Protein AF-A0A5B8VM71-F1 (afdb_monomer_lite)

InterPro domains:
  IPR025992 Haem-binding domain [PF14376] (15-145)
  IPR025992 Haem-binding domain [SM01235] (13-148)

Foldseek 3Di:
DVVVVVVVVVVVVVVQVVVLVDADDALPPPDQACQFPVNVDPDDPLLVLLCVQAPCLQQESHHPDDPCLSGPPNVVVSVVRSVVNNVQHHRRNLNVDDLVSNLVSLVVVLVCLVVVPGPPPVVCVVSVSNDDDPVSNVSSNVVSVVVSVVSVD

Structure (mmCIF, N/CA/C/O backbone):
data_AF-A0A5B8VM71-F1
#
_entry.id   AF-A0A5B8VM71-F1
#
loop_
_atom_site.group_PDB
_atom_site.id
_atom_site.type_symbol
_atom_site.label_atom_id
_atom_site.label_alt_id
_atom_site.label_comp_id
_atom_site.label_asym_id
_atom_site.label_entity_id
_atom_site.label_seq_id
_atom_site.pdbx_PDB_ins_code
_atom_site.Cartn_x
_atom_site.Cartn_y
_atom_site.Cartn_z
_atom_site.occupancy
_atom_site.B_iso_or_equiv
_atom_site.auth_seq_id
_atom_site.auth_comp_id
_atom_site.auth_asym_id
_atom_site.auth_atom_id
_atom_site.pdbx_PDB_model_num
ATOM 1 N N . MET A 1 1 ? 22.710 16.498 -41.007 1.00 63.53 1 MET A N 1
ATOM 2 C CA . MET A 1 1 ? 21.849 16.472 -39.795 1.00 63.53 1 MET A CA 1
ATOM 3 C C . MET A 1 1 ? 20.941 15.243 -39.694 1.00 63.53 1 MET A C 1
ATOM 5 O O . MET A 1 1 ? 20.822 14.710 -38.601 1.00 63.53 1 MET A O 1
ATOM 9 N N . THR A 1 2 ? 20.313 14.764 -40.773 1.00 78.38 2 THR A N 1
ATOM 10 C CA . THR A 1 2 ? 19.400 13.598 -40.755 1.00 78.38 2 THR A CA 1
ATOM 11 C C . THR A 1 2 ? 20.076 12.283 -40.354 1.00 78.38 2 THR A C 1
ATOM 13 O O . THR A 1 2 ? 19.578 11.613 -39.460 1.00 78.38 2 THR A O 1
ATOM 16 N N . ARG A 1 3 ? 21.254 11.958 -40.907 1.00 86.00 3 ARG A N 1
ATOM 17 C CA . ARG A 1 3 ? 21.987 10.716 -40.568 1.00 86.00 3 ARG A CA 1
ATOM 18 C C . ARG A 1 3 ? 22.379 10.611 -39.087 1.00 86.00 3 ARG A C 1
ATOM 20 O O . ARG A 1 3 ? 22.184 9.567 -38.479 1.00 86.00 3 ARG A O 1
ATOM 27 N N . LEU A 1 4 ? 22.860 11.707 -38.493 1.00 88.56 4 LEU A N 1
ATOM 28 C CA . LEU A 1 4 ? 23.213 11.755 -37.069 1.00 88.56 4 LEU A CA 1
ATOM 29 C C . LEU A 1 4 ? 21.981 11.549 -36.173 1.00 88.56 4 LEU A C 1
ATOM 31 O O . LEU A 1 4 ? 22.039 10.778 -35.221 1.00 88.56 4 LEU A O 1
ATOM 35 N N . LYS A 1 5 ? 20.846 12.180 -36.510 1.00 90.06 5 LYS A N 1
ATOM 36 C CA . LYS A 1 5 ? 19.576 11.977 -35.792 1.00 90.06 5 LYS A CA 1
ATOM 37 C C . LYS A 1 5 ? 19.112 10.5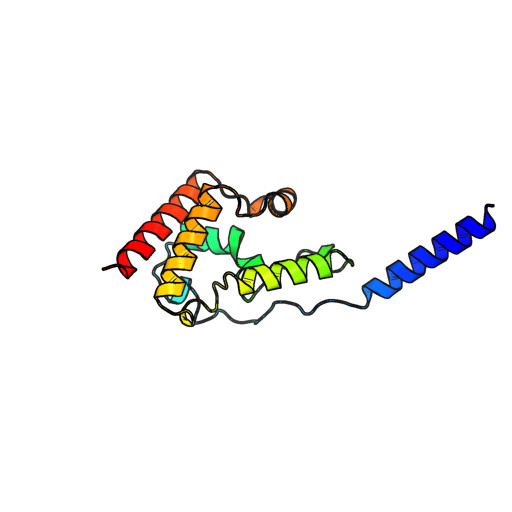18 -35.864 1.00 90.06 5 LYS A C 1
ATOM 39 O O . LYS A 1 5 ? 18.693 9.976 -34.848 1.00 90.06 5 LYS A O 1
ATOM 44 N N . THR A 1 6 ? 19.235 9.871 -37.025 1.00 91.56 6 THR A N 1
ATOM 45 C CA . THR A 1 6 ? 18.903 8.447 -37.195 1.00 91.56 6 THR A CA 1
ATOM 46 C C . THR A 1 6 ? 19.800 7.541 -36.350 1.00 91.56 6 THR A C 1
ATOM 48 O O . THR A 1 6 ? 19.292 6.623 -35.716 1.00 91.56 6 THR A O 1
ATOM 51 N N . MET A 1 7 ? 21.108 7.813 -36.282 1.00 91.88 7 MET A N 1
ATOM 52 C CA . MET A 1 7 ? 22.036 7.042 -35.442 1.00 91.88 7 MET A CA 1
ATOM 53 C C . MET A 1 7 ? 21.731 7.197 -33.948 1.00 91.88 7 MET A C 1
ATOM 55 O O . MET A 1 7 ? 21.714 6.204 -33.228 1.00 91.88 7 MET A O 1
ATOM 59 N N . ILE A 1 8 ? 21.438 8.419 -33.488 1.00 94.88 8 ILE A N 1
ATOM 60 C CA . ILE A 1 8 ? 21.061 8.678 -32.089 1.00 94.88 8 ILE A CA 1
ATOM 61 C C . ILE A 1 8 ? 19.752 7.964 -31.745 1.00 94.88 8 ILE A C 1
ATOM 63 O O . ILE A 1 8 ? 19.675 7.281 -30.727 1.00 94.88 8 ILE A O 1
ATOM 67 N N . LEU A 1 9 ? 18.735 8.078 -32.603 1.00 94.81 9 LEU A N 1
ATOM 68 C CA . LEU A 1 9 ? 17.456 7.402 -32.398 1.00 94.81 9 LEU A CA 1
ATOM 69 C C . LEU A 1 9 ? 17.627 5.878 -32.371 1.00 94.81 9 LEU A C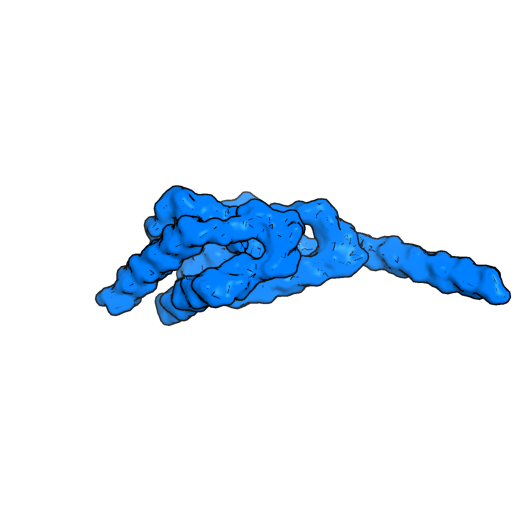 1
ATOM 71 O O . LEU A 1 9 ? 17.099 5.224 -31.478 1.00 94.81 9 LEU A O 1
ATOM 75 N N . GLY A 1 10 ? 18.408 5.321 -33.301 1.00 96.00 10 GLY A N 1
ATOM 76 C CA . GLY A 1 10 ? 18.729 3.894 -33.326 1.00 96.00 10 GLY A CA 1
ATOM 77 C C . GLY A 1 10 ? 19.448 3.434 -32.057 1.00 96.00 10 GLY A C 1
ATOM 78 O O . GLY A 1 10 ? 19.084 2.409 -31.489 1.00 96.00 10 GLY A O 1
ATOM 79 N N . GLY A 1 11 ? 20.405 4.225 -31.562 1.00 96.38 11 GLY A N 1
ATOM 80 C CA . GLY A 1 11 ? 21.091 3.962 -30.296 1.00 96.38 11 GLY A CA 1
ATOM 81 C C . GLY A 1 11 ? 20.145 3.974 -29.092 1.00 96.38 11 GLY A C 1
ATOM 82 O O . GLY A 1 11 ? 20.196 3.060 -28.274 1.00 96.38 11 GLY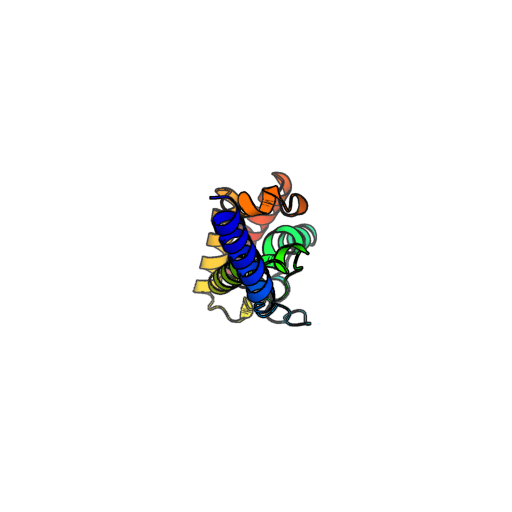 A O 1
ATOM 83 N N . LEU A 1 12 ? 19.241 4.956 -29.005 1.00 95.94 12 LEU A N 1
ATOM 84 C CA . LEU A 1 12 ? 18.244 5.037 -27.930 1.00 95.94 12 LEU A CA 1
ATOM 85 C C . LEU A 1 12 ? 17.263 3.863 -27.962 1.00 95.94 12 LEU A C 1
ATOM 87 O O . LEU A 1 12 ? 16.965 3.294 -26.916 1.00 95.94 12 LEU A O 1
ATOM 91 N N . VAL A 1 13 ? 16.790 3.474 -29.147 1.00 96.44 13 VAL A N 1
ATOM 92 C CA . VAL A 1 13 ? 15.906 2.312 -29.311 1.00 96.44 13 VAL A CA 1
ATOM 93 C C . VAL A 1 13 ? 16.638 1.024 -28.941 1.00 96.44 13 VAL A C 1
ATOM 95 O O . VAL A 1 13 ? 16.104 0.223 -28.179 1.00 96.44 13 VAL A O 1
ATOM 98 N N . GLY A 1 14 ? 17.877 0.842 -29.407 1.00 97.12 14 GLY A N 1
ATOM 99 C CA . GLY A 1 14 ? 18.701 -0.311 -29.048 1.00 97.12 14 GLY A CA 1
ATOM 100 C C . GLY A 1 14 ? 18.928 -0.403 -27.539 1.00 97.12 14 GLY A C 1
ATOM 101 O O . GLY A 1 14 ? 18.693 -1.450 -26.941 1.00 97.12 14 GLY A O 1
ATOM 102 N N . ALA A 1 15 ? 19.296 0.711 -26.900 1.00 95.88 15 ALA A N 1
ATOM 103 C CA . ALA A 1 15 ? 19.437 0.787 -25.449 1.00 95.88 15 ALA A CA 1
ATOM 104 C C . ALA A 1 15 ? 18.120 0.470 -24.727 1.00 95.88 15 ALA A C 1
ATOM 106 O O . ALA A 1 15 ? 18.132 -0.304 -23.773 1.00 95.88 15 ALA A O 1
ATOM 107 N N . PHE A 1 16 ? 16.992 1.008 -25.208 1.00 96.12 16 PHE A N 1
ATOM 108 C CA . PHE A 1 16 ? 15.661 0.753 -24.655 1.00 96.12 16 PHE A CA 1
ATOM 109 C C . PHE A 1 16 ? 15.230 -0.714 -24.775 1.00 96.12 16 PHE A C 1
ATOM 111 O O . PHE A 1 16 ? 14.566 -1.213 -23.873 1.00 96.12 16 PHE A O 1
ATOM 118 N N . VAL A 1 17 ? 15.612 -1.417 -25.842 1.00 96.88 17 VAL A N 1
ATOM 119 C CA . VAL A 1 17 ? 15.355 -2.857 -25.990 1.00 96.88 17 VAL A CA 1
ATOM 120 C C . VAL A 1 17 ? 16.250 -3.664 -25.049 1.00 96.88 17 VAL A C 1
ATOM 122 O O . VAL A 1 17 ? 15.760 -4.551 -24.357 1.00 96.88 17 VAL A O 1
ATOM 125 N N . MET A 1 18 ? 17.539 -3.323 -24.955 1.00 97.38 18 MET A N 1
ATOM 126 C CA . MET A 1 18 ? 18.488 -4.031 -24.085 1.00 97.38 18 MET A CA 1
ATOM 127 C C . MET A 1 18 ? 18.100 -3.962 -22.602 1.00 97.38 18 MET A C 1
ATOM 129 O O . MET A 1 18 ? 18.161 -4.970 -21.901 1.00 97.38 18 MET A O 1
ATOM 133 N N . ILE A 1 19 ? 17.639 -2.805 -22.120 1.00 96.12 19 ILE A N 1
ATOM 134 C CA . ILE A 1 19 ? 17.186 -2.648 -20.728 1.00 96.12 19 ILE A CA 1
ATOM 135 C C . ILE A 1 19 ? 15.968 -3.527 -20.385 1.00 96.12 19 ILE A C 1
ATOM 137 O O . ILE A 1 19 ? 15.826 -3.916 -19.228 1.00 96.12 19 ILE A O 1
ATOM 141 N N . GLN A 1 20 ? 15.120 -3.910 -21.351 1.00 96.88 20 GLN A N 1
ATOM 142 C CA . GLN A 1 20 ? 13.940 -4.747 -21.065 1.00 96.88 20 GLN A CA 1
ATOM 143 C C . GLN A 1 20 ? 14.296 -6.152 -20.558 1.00 96.88 20 GLN A C 1
ATOM 145 O O . GLN A 1 20 ? 13.481 -6.774 -19.878 1.00 96.88 20 GLN A O 1
ATOM 150 N N . PHE A 1 21 ? 15.495 -6.657 -20.863 1.00 96.50 21 PHE A N 1
ATOM 151 C CA . PHE A 1 21 ? 15.937 -7.990 -20.436 1.00 96.50 21 PHE A CA 1
ATOM 152 C C . PHE A 1 21 ? 16.329 -8.054 -18.956 1.00 96.50 21 PHE A C 1
ATOM 154 O O . PHE A 1 21 ? 16.405 -9.137 -18.383 1.00 96.50 21 PHE A O 1
ATOM 161 N N . ILE A 1 22 ? 16.549 -6.905 -18.319 1.00 95.69 22 ILE A N 1
ATOM 162 C CA . ILE A 1 22 ? 16.870 -6.826 -16.897 1.00 95.69 22 ILE A CA 1
ATOM 163 C C . ILE A 1 22 ? 15.548 -6.620 -16.147 1.00 95.69 22 ILE A C 1
ATOM 165 O O . ILE A 1 22 ? 15.075 -5.497 -15.979 1.00 95.69 22 ILE A O 1
ATOM 169 N N . GLN A 1 23 ? 14.916 -7.710 -15.720 1.00 95.50 23 GLN A N 1
ATOM 170 C CA . GLN A 1 23 ? 13.642 -7.690 -14.991 1.00 95.50 23 GLN A CA 1
ATOM 171 C C . GLN A 1 23 ? 13.881 -7.823 -13.476 1.00 95.50 23 GLN A C 1
ATOM 173 O O . GLN A 1 23 ? 14.815 -8.513 -13.072 1.00 95.50 23 GLN A O 1
ATOM 178 N N . PRO A 1 24 ? 13.076 -7.166 -12.622 1.00 95.12 24 PRO A N 1
ATOM 179 C CA . PRO A 1 24 ? 13.165 -7.350 -11.178 1.00 95.12 24 PRO A CA 1
ATOM 180 C C . PRO A 1 24 ? 12.521 -8.676 -10.747 1.00 95.12 24 PRO A C 1
ATOM 182 O O . PRO A 1 24 ? 11.568 -9.137 -11.381 1.00 95.12 24 PRO A O 1
ATOM 185 N N . ASP A 1 25 ? 12.975 -9.222 -9.618 1.00 93.44 25 ASP A N 1
ATOM 186 C CA . ASP A 1 25 ? 12.329 -10.374 -8.985 1.00 93.44 25 ASP A CA 1
ATOM 187 C C . ASP A 1 25 ? 10.861 -10.073 -8.656 1.00 93.44 25 ASP A C 1
ATOM 189 O O . ASP A 1 25 ? 10.496 -8.960 -8.248 1.00 93.44 25 ASP A O 1
ATOM 193 N N . ARG A 1 26 ? 10.004 -11.080 -8.839 1.00 93.00 26 ARG A N 1
ATOM 194 C CA . ARG A 1 26 ? 8.569 -10.979 -8.564 1.00 93.00 26 ARG A CA 1
ATOM 195 C C . ARG A 1 26 ? 8.281 -11.281 -7.094 1.00 93.00 26 ARG A C 1
ATOM 197 O O . ARG A 1 26 ? 8.854 -12.190 -6.506 1.00 93.00 26 ARG A O 1
ATOM 204 N N . ASN A 1 27 ? 7.369 -10.508 -6.514 1.00 93.19 27 ASN A N 1
ATOM 205 C CA . ASN A 1 27 ? 6.801 -10.731 -5.189 1.00 93.19 27 ASN A CA 1
ATOM 206 C C . ASN A 1 27 ? 5.668 -11.758 -5.284 1.00 93.19 27 ASN A C 1
ATOM 208 O O . ASN A 1 27 ? 4.505 -11.389 -5.460 1.00 93.19 27 ASN A O 1
ATOM 212 N N . ASP A 1 28 ? 6.040 -13.029 -5.233 1.00 91.81 28 ASP A N 1
ATOM 213 C CA . ASP A 1 28 ? 5.120 -14.160 -5.256 1.00 91.81 28 ASP A CA 1
ATOM 214 C C . ASP A 1 28 ? 5.654 -15.241 -4.313 1.00 91.81 28 ASP A C 1
ATOM 216 O O . ASP A 1 28 ? 6.663 -15.889 -4.600 1.00 91.81 28 ASP A O 1
ATOM 220 N N . SER A 1 29 ? 5.024 -15.384 -3.146 1.00 86.94 29 SER A N 1
ATOM 221 C CA . SER A 1 29 ? 5.372 -16.431 -2.184 1.00 86.94 29 SER A CA 1
ATOM 222 C C . SER A 1 29 ? 4.566 -17.714 -2.389 1.00 86.94 29 SER A C 1
ATOM 224 O O . SER A 1 29 ? 4.823 -18.697 -1.695 1.00 86.94 29 SER A O 1
ATOM 226 N N . GLY A 1 30 ? 3.574 -17.717 -3.291 1.00 76.94 30 GLY A N 1
ATOM 227 C CA . GLY A 1 30 ? 2.751 -18.878 -3.645 1.00 76.94 30 GLY A CA 1
ATOM 228 C C . GLY A 1 30 ? 1.888 -19.463 -2.517 1.00 76.94 30 GLY A C 1
ATOM 229 O O . GLY A 1 30 ? 1.254 -20.500 -2.708 1.00 76.94 30 GLY A O 1
ATOM 230 N N . GLN A 1 31 ? 1.865 -18.848 -1.330 1.00 75.88 31 GLN A N 1
ATOM 231 C CA . GLN A 1 31 ? 1.187 -19.368 -0.140 1.00 75.88 31 GLN A CA 1
ATOM 232 C C . GLN A 1 31 ? 0.564 -18.250 0.696 1.00 75.88 31 GLN A C 1
ATOM 234 O O . GLN A 1 31 ? 1.166 -17.191 0.889 1.00 75.88 31 GLN A O 1
ATOM 239 N N . VAL A 1 32 ? -0.623 -18.528 1.245 1.00 77.00 32 VAL A N 1
ATOM 240 C CA . VAL A 1 32 ? -1.266 -17.689 2.263 1.00 77.00 32 VAL A CA 1
ATOM 241 C C . VAL A 1 32 ? -0.467 -17.795 3.558 1.00 77.00 32 VAL A C 1
ATOM 243 O O . VAL A 1 32 ? -0.269 -18.890 4.091 1.00 77.00 32 VAL A O 1
ATOM 246 N N . SER A 1 33 ? -0.011 -16.658 4.082 1.00 86.31 33 SER A N 1
ATOM 247 C CA . SER A 1 33 ? 0.783 -16.648 5.305 1.00 86.31 33 SER A CA 1
ATOM 248 C C . SER A 1 33 ? -0.068 -16.938 6.542 1.00 86.31 33 SER A C 1
ATOM 250 O O . SER A 1 33 ? -1.035 -16.231 6.839 1.00 86.31 33 SER A O 1
ATOM 252 N N . LYS A 1 34 ? 0.361 -17.926 7.339 1.00 88.00 34 LYS A N 1
ATOM 253 C CA . LYS A 1 34 ? -0.170 -18.181 8.693 1.00 88.00 34 LYS A CA 1
ATOM 254 C C . LYS A 1 34 ? 0.198 -17.081 9.695 1.00 88.00 34 LYS A C 1
ATOM 256 O O . LYS A 1 34 ? -0.334 -17.056 10.796 1.00 88.00 34 LYS A O 1
ATOM 261 N N . GLN A 1 35 ? 1.123 -16.199 9.325 1.00 89.81 35 GLN A N 1
ATOM 262 C CA . GLN A 1 35 ? 1.572 -15.060 10.125 1.00 89.81 35 GLN A CA 1
ATOM 263 C C . GLN A 1 35 ? 0.868 -13.757 9.719 1.00 89.81 35 GLN A C 1
ATOM 265 O O . GLN A 1 35 ? 1.262 -12.678 10.167 1.00 89.81 35 GLN A O 1
ATOM 270 N N . SER A 1 36 ? -0.152 -13.846 8.862 1.00 94.38 36 SER A N 1
ATOM 271 C CA . SER A 1 36 ? -0.844 -12.678 8.339 1.00 94.38 36 SER A CA 1
ATOM 272 C C . SER A 1 36 ? -1.697 -11.965 9.390 1.00 94.38 36 SER A C 1
ATOM 274 O O . SER A 1 36 ? -2.142 -12.547 10.378 1.00 94.38 36 SER A O 1
ATOM 276 N N . LEU A 1 37 ? -1.966 -10.684 9.147 1.00 95.62 37 LEU A N 1
ATOM 277 C CA . LEU A 1 37 ? -2.857 -9.860 9.957 1.00 95.62 37 LEU A CA 1
ATOM 278 C C . LEU A 1 37 ? -4.264 -10.473 10.062 1.00 95.62 37 LEU A C 1
ATOM 280 O O . LEU A 1 37 ? -4.851 -10.468 11.140 1.00 95.62 37 LEU A O 1
ATOM 284 N N . THR A 1 38 ? -4.774 -11.042 8.967 1.00 93.12 38 THR A N 1
ATOM 285 C CA . THR A 1 38 ? -6.086 -11.707 8.911 1.00 93.12 38 THR A CA 1
ATOM 286 C C . THR A 1 38 ? -6.101 -13.070 9.602 1.00 93.12 38 THR A C 1
ATOM 288 O O . THR A 1 38 ? -7.170 -13.543 9.967 1.00 93.12 38 THR A O 1
ATOM 291 N N . ALA A 1 39 ? -4.940 -13.705 9.793 1.00 92.44 39 ALA A N 1
ATOM 292 C CA . ALA A 1 39 ? -4.815 -14.909 10.614 1.00 92.44 39 ALA A CA 1
ATOM 293 C C . ALA A 1 39 ? -4.699 -14.585 12.113 1.00 92.44 39 ALA A C 1
ATOM 295 O O . ALA A 1 39 ? -5.073 -15.407 12.947 1.00 92.44 39 ALA A O 1
ATOM 296 N N . LEU A 1 40 ? -4.169 -13.406 12.457 1.00 93.19 40 LEU A N 1
ATOM 297 C CA . LEU A 1 40 ? -3.939 -12.996 13.843 1.00 93.19 40 LEU A CA 1
ATOM 298 C C . LEU A 1 40 ? -5.170 -12.358 14.500 1.00 93.19 40 LEU A C 1
ATOM 300 O O . LEU A 1 40 ? -5.386 -12.544 15.695 1.00 93.19 40 LEU A O 1
ATOM 304 N N . TYR A 1 41 ? -5.963 -11.607 13.737 1.00 94.25 41 TYR A N 1
ATOM 305 C CA . TYR A 1 41 ? -7.146 -10.909 14.239 1.00 94.25 41 TYR A CA 1
ATOM 306 C C . TYR A 1 41 ? -8.400 -11.359 13.507 1.00 94.25 41 TYR A C 1
ATOM 308 O O . TYR A 1 41 ? -8.356 -11.728 12.336 1.00 94.25 41 TYR A O 1
ATOM 316 N N . HIS A 1 42 ? -9.544 -11.257 14.180 1.00 94.56 42 HIS A N 1
ATOM 317 C CA . HIS A 1 42 ? -10.822 -11.398 13.502 1.00 94.56 42 HIS A CA 1
ATOM 318 C C . HIS A 1 42 ? -11.035 -10.200 12.563 1.00 94.56 42 HIS A C 1
ATOM 320 O O . HIS A 1 42 ? -11.175 -9.058 13.011 1.00 94.56 42 HIS A O 1
ATOM 326 N N . VAL A 1 43 ? -11.034 -10.464 11.256 1.00 96.12 43 VAL A N 1
ATOM 327 C CA . VAL A 1 43 ? -11.267 -9.459 10.214 1.00 96.12 43 VAL A CA 1
ATOM 328 C C . VAL A 1 43 ? -12.590 -9.775 9.519 1.00 96.12 43 VAL A C 1
ATOM 330 O O . VAL A 1 43 ? -12.683 -10.812 8.862 1.00 96.12 43 VAL A O 1
ATOM 333 N N . PRO A 1 44 ? -13.610 -8.908 9.643 1.00 97.44 44 PRO A N 1
ATOM 334 C CA . PRO A 1 44 ? -14.876 -9.077 8.937 1.00 97.44 44 PRO A CA 1
ATOM 335 C C . PRO A 1 44 ? -14.685 -9.146 7.417 1.00 97.44 44 PRO A C 1
ATOM 337 O O . PRO A 1 44 ? -13.798 -8.485 6.872 1.00 97.44 44 PRO A O 1
ATOM 340 N N . ASP A 1 45 ? -15.550 -9.881 6.716 1.00 97.06 45 ASP A N 1
ATOM 341 C CA . ASP A 1 45 ? -15.419 -10.133 5.271 1.00 97.06 45 ASP A CA 1
ATOM 342 C C . ASP A 1 45 ? -15.309 -8.850 4.436 1.00 97.06 45 ASP A C 1
ATOM 344 O O . ASP A 1 45 ? -14.483 -8.757 3.525 1.00 97.06 45 ASP A O 1
ATOM 348 N N . ASN A 1 46 ? -16.077 -7.816 4.788 1.00 97.00 46 ASN A N 1
ATOM 349 C CA . ASN A 1 46 ? -16.025 -6.524 4.106 1.00 97.00 46 ASN A CA 1
ATOM 350 C C . ASN A 1 46 ? -14.657 -5.836 4.263 1.00 97.00 46 ASN A C 1
ATOM 352 O O . ASN A 1 46 ? -14.175 -5.203 3.327 1.00 97.00 46 ASN A O 1
ATOM 356 N N . VAL A 1 47 ? -14.002 -5.984 5.419 1.00 98.12 47 VAL A N 1
ATOM 357 C CA . VAL A 1 47 ? -12.659 -5.437 5.664 1.00 98.12 47 VAL A CA 1
ATOM 358 C C . VAL A 1 47 ? -11.593 -6.295 4.989 1.00 98.12 47 VAL A C 1
ATOM 360 O O . VAL A 1 47 ? -10.658 -5.753 4.401 1.00 98.12 47 VAL A O 1
ATOM 363 N N . THR A 1 48 ? -11.759 -7.617 4.988 1.00 97.12 48 THR A N 1
ATOM 364 C CA . THR A 1 48 ? -10.887 -8.540 4.249 1.00 97.12 48 THR A CA 1
ATOM 365 C C . THR A 1 48 ? -10.852 -8.184 2.764 1.00 97.12 48 THR A C 1
ATOM 367 O O . THR A 1 48 ? -9.770 -8.061 2.188 1.00 97.12 48 THR A O 1
ATOM 370 N N . GLN A 1 49 ? -12.013 -7.919 2.159 1.00 96.94 49 GLN A N 1
ATOM 371 C CA . GLN A 1 49 ? -12.100 -7.487 0.765 1.00 96.94 49 GLN A CA 1
ATOM 372 C C . GLN A 1 49 ? -11.368 -6.158 0.526 1.00 96.94 49 GLN A C 1
ATOM 374 O O . GLN A 1 49 ? -10.623 -6.032 -0.447 1.00 96.94 49 GLN A O 1
ATOM 379 N N . ILE A 1 50 ? -11.522 -5.185 1.429 1.00 98.12 50 ILE A N 1
ATOM 380 C CA . ILE A 1 50 ? -10.812 -3.901 1.353 1.00 98.12 50 ILE A CA 1
ATOM 381 C C . ILE A 1 50 ? -9.291 -4.108 1.392 1.00 98.12 50 ILE A C 1
ATOM 383 O O . ILE A 1 50 ? -8.572 -3.564 0.554 1.00 98.12 50 ILE A O 1
ATOM 387 N N . LEU A 1 51 ? -8.788 -4.907 2.338 1.00 97.56 51 LEU A N 1
ATOM 388 C CA . LEU A 1 51 ? -7.354 -5.178 2.471 1.00 97.56 51 LEU A CA 1
ATOM 389 C C . LEU A 1 51 ? -6.793 -5.864 1.219 1.00 97.56 51 LEU A C 1
ATOM 391 O O . LEU A 1 51 ? -5.715 -5.495 0.748 1.00 97.56 51 LEU A O 1
ATOM 395 N N . GLN A 1 52 ? -7.529 -6.819 0.650 1.00 95.38 52 GLN A N 1
ATOM 396 C CA . GLN A 1 52 ? -7.132 -7.518 -0.572 1.00 95.38 52 GLN A CA 1
ATOM 397 C C . GLN A 1 52 ? -7.073 -6.579 -1.783 1.00 95.38 52 GLN A C 1
ATOM 399 O O . GLN A 1 52 ? -6.080 -6.579 -2.508 1.00 95.38 52 GLN A O 1
ATOM 404 N N . GLN A 1 53 ? -8.100 -5.751 -1.984 1.00 95.81 53 GLN A N 1
ATOM 405 C CA . GLN A 1 53 ? -8.210 -4.885 -3.161 1.00 95.81 53 GLN A CA 1
ATOM 406 C C . GLN A 1 53 ? -7.283 -3.665 -3.090 1.00 95.81 53 GLN A C 1
ATOM 408 O O . GLN A 1 53 ? -6.627 -3.312 -4.068 1.00 95.81 53 GLN A O 1
ATOM 413 N N . SER A 1 54 ? -7.205 -3.018 -1.927 1.00 97.50 54 SER A N 1
ATOM 414 C CA . SER A 1 54 ? -6.567 -1.705 -1.797 1.00 97.50 54 SER A CA 1
ATOM 415 C C . SER A 1 54 ? -5.166 -1.741 -1.190 1.00 97.50 54 SER A C 1
ATOM 417 O O . SER A 1 54 ? -4.430 -0.763 -1.328 1.00 97.50 54 SER A O 1
ATOM 419 N N . CYS A 1 55 ? -4.780 -2.824 -0.505 1.00 97.19 55 CYS A N 1
ATOM 420 C CA . CYS A 1 55 ? -3.539 -2.863 0.280 1.00 97.19 55 CYS A CA 1
ATOM 421 C C . CYS A 1 55 ? -2.587 -3.991 -0.143 1.00 97.19 55 CYS A C 1
ATOM 423 O O . CYS A 1 55 ? 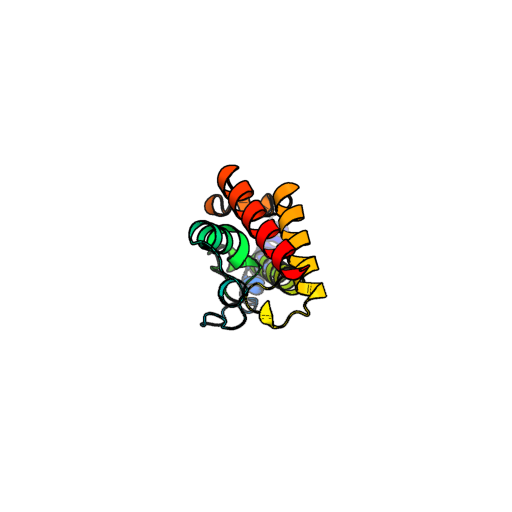-1.377 -3.767 -0.251 1.00 97.19 55 CYS A O 1
ATOM 425 N N . ALA A 1 56 ? -3.110 -5.195 -0.389 1.00 95.75 56 ALA A N 1
ATOM 426 C CA . ALA A 1 56 ? -2.313 -6.417 -0.492 1.00 95.75 56 ALA A CA 1
ATOM 427 C C . ALA A 1 56 ? -1.275 -6.390 -1.622 1.00 95.75 56 ALA A C 1
ATOM 429 O O . ALA A 1 56 ? -0.153 -6.849 -1.418 1.00 95.75 56 ALA A O 1
ATOM 430 N N . ASN A 1 57 ? -1.582 -5.773 -2.767 1.00 95.19 57 ASN A N 1
ATOM 431 C CA . ASN A 1 57 ? -0.653 -5.715 -3.903 1.00 95.19 57 ASN A CA 1
ATOM 432 C C . ASN A 1 57 ? 0.701 -5.061 -3.569 1.00 95.19 57 ASN A C 1
ATOM 434 O O . ASN A 1 57 ? 1.708 -5.402 -4.189 1.00 95.19 57 ASN A O 1
ATOM 438 N N . CYS A 1 58 ? 0.743 -4.149 -2.592 1.00 96.25 58 CYS A N 1
ATOM 439 C CA . CYS A 1 58 ? 1.968 -3.458 -2.174 1.00 96.25 58 CYS A CA 1
ATOM 440 C C . CYS A 1 58 ? 2.452 -3.861 -0.776 1.00 96.25 58 CYS A C 1
ATOM 442 O O . CYS A 1 58 ? 3.635 -3.708 -0.484 1.00 96.25 58 CYS A O 1
ATOM 444 N N . HIS A 1 59 ? 1.549 -4.343 0.081 1.00 97.62 59 HIS A N 1
ATOM 445 C CA . HIS A 1 59 ? 1.810 -4.617 1.495 1.00 97.62 59 HIS A CA 1
ATOM 446 C C . HIS A 1 59 ? 1.713 -6.102 1.863 1.00 97.62 59 HIS A C 1
ATOM 448 O O . HIS A 1 59 ? 1.636 -6.415 3.042 1.00 97.62 59 HIS A O 1
ATOM 454 N N . SER A 1 60 ? 1.710 -7.027 0.904 1.00 96.50 60 SER A N 1
ATOM 455 C CA . SER A 1 60 ? 1.743 -8.473 1.171 1.00 96.50 60 SER A CA 1
ATOM 456 C C . SER A 1 60 ? 2.907 -9.155 0.447 1.00 96.50 60 SER A C 1
ATOM 458 O O . SER A 1 60 ? 3.649 -8.520 -0.311 1.00 96.50 60 SER A O 1
ATOM 460 N N . ASN A 1 61 ? 3.087 -10.453 0.669 1.00 96.00 61 ASN A N 1
ATOM 461 C CA . ASN A 1 61 ? 4.072 -11.281 -0.021 1.00 96.00 61 ASN A CA 1
ATOM 462 C C . ASN A 1 61 ? 3.609 -11.747 -1.410 1.00 96.00 61 ASN A C 1
ATOM 464 O O . ASN A 1 61 ? 4.351 -12.455 -2.085 1.00 96.00 61 ASN A O 1
ATOM 468 N N . ASN A 1 62 ? 2.433 -11.305 -1.865 1.00 94.44 62 ASN A N 1
ATOM 469 C CA . ASN A 1 62 ? 1.891 -11.643 -3.174 1.00 94.44 62 ASN A CA 1
ATOM 470 C C . ASN A 1 62 ? 1.385 -10.379 -3.882 1.00 94.44 62 ASN A C 1
ATOM 472 O O . ASN A 1 62 ? 0.568 -9.628 -3.351 1.00 94.44 62 ASN A O 1
ATOM 476 N N . THR A 1 63 ? 1.863 -10.131 -5.099 1.00 94.56 63 THR A N 1
ATOM 477 C CA . THR A 1 63 ? 1.428 -8.984 -5.905 1.00 94.56 63 THR A CA 1
ATOM 478 C C . THR A 1 63 ? 0.786 -9.454 -7.204 1.00 94.56 63 THR A C 1
ATOM 480 O O . THR A 1 63 ? 1.435 -10.107 -8.021 1.00 94.56 63 THR A O 1
ATOM 483 N N . ALA A 1 64 ? -0.453 -9.029 -7.463 1.00 92.88 64 ALA A N 1
ATOM 484 C CA . ALA A 1 64 ? -1.056 -9.156 -8.785 1.00 92.88 64 ALA A CA 1
ATOM 485 C C . ALA A 1 64 ? -0.437 -8.109 -9.727 1.00 92.88 64 ALA A C 1
ATOM 487 O O . ALA A 1 64 ? -0.846 -6.947 -9.777 1.00 92.88 64 ALA A O 1
ATOM 488 N N . TYR A 1 65 ? 0.614 -8.505 -10.443 1.00 92.75 65 TYR A N 1
ATOM 489 C CA . TYR A 1 65 ? 1.367 -7.597 -11.301 1.00 92.75 65 TYR A CA 1
ATOM 490 C C . TYR A 1 65 ? 0.593 -7.235 -12.578 1.00 92.75 65 TYR A C 1
ATOM 492 O O . TYR A 1 65 ? 0.295 -8.116 -13.385 1.00 92.75 65 TYR A O 1
ATOM 500 N N . PRO A 1 66 ? 0.337 -5.941 -12.845 1.00 92.62 66 PRO A N 1
ATOM 501 C CA . PRO A 1 66 ? -0.255 -5.527 -14.110 1.00 92.62 66 PRO A CA 1
ATOM 502 C C . PRO A 1 66 ? 0.757 -5.655 -15.256 1.00 92.62 66 PRO A C 1
ATOM 504 O O . PRO A 1 66 ? 1.975 -5.578 -15.052 1.00 92.62 66 PRO A O 1
ATOM 507 N N . TRP A 1 67 ? 0.251 -5.800 -16.484 1.00 93.88 67 TRP A N 1
ATOM 508 C CA . TRP A 1 67 ? 1.056 -6.072 -17.683 1.00 93.88 67 TRP A CA 1
ATOM 509 C C . TRP A 1 67 ? 2.217 -5.084 -17.873 1.00 93.88 67 TRP A C 1
ATOM 511 O O . TRP A 1 67 ? 3.324 -5.498 -18.212 1.00 93.88 67 TRP A O 1
ATOM 521 N N . TYR A 1 68 ? 2.007 -3.799 -17.567 1.00 92.38 68 TYR A N 1
ATOM 522 C CA . TYR A 1 68 ? 2.996 -2.737 -17.777 1.00 92.38 68 TYR A CA 1
ATOM 523 C C . TYR A 1 68 ? 4.248 -2.878 -16.902 1.00 92.38 68 TYR A C 1
ATOM 525 O O . TYR A 1 68 ? 5.255 -2.225 -17.154 1.00 92.38 68 TYR A O 1
ATOM 533 N N . THR A 1 69 ? 4.225 -3.742 -15.883 1.00 94.50 69 THR A N 1
ATOM 534 C CA . THR A 1 69 ? 5.412 -4.035 -15.065 1.00 94.50 69 THR A CA 1
ATOM 535 C C . THR A 1 69 ? 6.461 -4.864 -15.802 1.00 94.50 69 THR A C 1
ATOM 537 O O . THR A 1 69 ? 7.588 -4.955 -15.328 1.00 94.50 69 THR A O 1
ATOM 540 N N . HIS A 1 70 ? 6.120 -5.425 -16.965 1.00 94.81 70 HIS A N 1
ATOM 541 C CA . HIS A 1 70 ? 7.081 -6.058 -17.869 1.00 94.81 70 HIS A CA 1
ATOM 542 C C . HIS A 1 70 ? 7.897 -5.037 -18.674 1.00 94.81 70 HIS A C 1
ATOM 544 O O . HIS A 1 70 ? 8.898 -5.416 -19.274 1.00 94.81 70 HIS A O 1
ATOM 550 N N . VAL A 1 71 ? 7.503 -3.756 -18.682 1.00 96.62 71 VAL A N 1
ATOM 551 C CA . VAL A 1 71 ? 8.198 -2.697 -19.423 1.00 96.62 71 VAL A CA 1
ATOM 552 C C . VAL A 1 71 ? 9.086 -1.890 -18.477 1.00 96.62 71 VAL A C 1
ATOM 554 O O . VAL A 1 71 ? 8.625 -1.346 -17.471 1.00 96.62 71 VAL A O 1
ATOM 557 N N . GLN A 1 72 ? 10.370 -1.776 -18.799 1.00 96.88 72 GLN A N 1
ATOM 558 C CA . GLN A 1 72 ? 11.332 -0.990 -18.036 1.00 96.88 72 GLN A CA 1
ATOM 559 C C . GLN A 1 72 ? 11.404 0.458 -18.519 1.00 96.88 72 GLN A C 1
ATOM 561 O O . GLN A 1 72 ? 11.304 0.703 -19.725 1.00 96.88 72 GLN A O 1
ATOM 566 N N . PRO A 1 73 ? 11.569 1.426 -17.592 1.00 95.44 73 PRO A N 1
ATOM 567 C CA . PRO A 1 73 ? 11.899 1.268 -16.160 1.00 95.44 73 PRO A CA 1
ATOM 568 C C . PRO A 1 73 ? 10.691 1.146 -15.202 1.00 95.44 73 PRO A C 1
ATOM 570 O O . PRO A 1 73 ? 10.865 1.211 -13.982 1.00 95.44 73 PRO A O 1
ATOM 573 N N . VAL A 1 74 ? 9.462 1.007 -15.716 1.00 94.81 74 VAL A N 1
ATOM 574 C CA . VAL A 1 74 ? 8.238 0.979 -14.891 1.00 94.81 74 VAL A CA 1
ATOM 575 C C . VAL A 1 74 ? 8.225 -0.226 -13.949 1.00 94.81 74 VAL A C 1
ATOM 577 O O . VAL A 1 74 ? 7.895 -0.075 -12.771 1.00 94.81 74 VAL A O 1
ATOM 580 N N . GLY A 1 75 ? 8.644 -1.400 -14.427 1.00 95.62 75 GLY A N 1
ATOM 581 C CA . GLY A 1 75 ? 8.794 -2.600 -13.601 1.00 95.62 75 GLY A CA 1
ATOM 582 C C . GLY A 1 75 ? 9.722 -2.387 -12.404 1.00 95.62 75 GLY A C 1
ATOM 583 O O . GLY A 1 75 ? 9.345 -2.670 -11.266 1.00 95.62 75 GLY A O 1
ATOM 584 N N . TRP A 1 76 ? 10.905 -1.810 -12.624 1.00 96.62 76 TRP A N 1
ATOM 585 C CA . TRP A 1 76 ? 11.853 -1.490 -11.549 1.00 96.62 76 TRP A CA 1
ATOM 586 C C . TRP A 1 76 ? 11.319 -0.476 -10.552 1.00 96.62 76 TRP A C 1
ATOM 588 O O . TRP A 1 76 ? 11.539 -0.608 -9.344 1.00 96.62 76 TRP A O 1
ATOM 598 N N . TRP A 1 77 ? 10.643 0.557 -11.052 1.00 95.06 77 TRP A N 1
ATOM 599 C CA . TRP A 1 77 ? 10.021 1.562 -10.206 1.00 95.06 77 TRP A CA 1
ATOM 600 C C . TRP A 1 77 ? 8.977 0.913 -9.293 1.00 95.06 77 TRP A C 1
ATOM 602 O O . TRP A 1 77 ? 9.051 1.082 -8.075 1.00 95.06 77 TRP A O 1
ATOM 612 N N . MET A 1 78 ? 8.091 0.083 -9.850 1.00 94.81 78 MET A N 1
ATOM 613 C CA . MET A 1 78 ? 7.080 -0.650 -9.086 1.00 94.81 78 MET A CA 1
ATOM 614 C C . MET A 1 78 ? 7.710 -1.605 -8.063 1.00 94.81 78 MET A C 1
ATOM 616 O O . MET A 1 78 ? 7.356 -1.566 -6.887 1.00 94.81 78 MET A O 1
ATOM 620 N N . ALA A 1 79 ? 8.699 -2.408 -8.465 1.00 95.94 79 ALA A N 1
ATOM 621 C CA . ALA A 1 79 ? 9.390 -3.335 -7.565 1.00 95.94 79 ALA A CA 1
ATOM 622 C C . ALA A 1 79 ? 10.052 -2.613 -6.378 1.00 95.94 79 ALA A C 1
ATOM 624 O O . ALA A 1 79 ? 10.029 -3.094 -5.243 1.00 95.94 79 ALA A O 1
ATOM 625 N N . ARG A 1 80 ? 10.612 -1.419 -6.612 1.00 96.12 80 ARG A N 1
ATOM 626 C CA . ARG A 1 80 ? 11.160 -0.569 -5.547 1.00 96.12 80 ARG A CA 1
ATOM 627 C C . ARG A 1 80 ? 10.074 -0.080 -4.589 1.00 96.12 80 ARG A C 1
ATOM 629 O O . ARG A 1 80 ? 10.318 -0.076 -3.384 1.00 96.12 80 ARG A O 1
ATOM 636 N N . HIS A 1 81 ? 8.920 0.342 -5.103 1.00 95.19 81 HIS A N 1
ATOM 637 C CA . HIS A 1 81 ? 7.791 0.785 -4.277 1.00 95.19 81 HIS A CA 1
ATOM 638 C C . HIS A 1 81 ? 7.219 -0.344 -3.433 1.00 95.19 81 HIS A C 1
ATOM 640 O O . HIS A 1 81 ? 7.088 -0.159 -2.231 1.00 95.19 81 HIS A O 1
ATOM 646 N N . ILE A 1 82 ? 6.986 -1.523 -4.014 1.00 96.19 82 ILE A N 1
ATOM 647 C CA . ILE A 1 82 ? 6.511 -2.704 -3.275 1.00 96.19 82 ILE A CA 1
ATOM 648 C C . ILE A 1 82 ? 7.496 -3.058 -2.159 1.00 96.19 82 ILE A C 1
ATOM 650 O O . ILE A 1 82 ? 7.101 -3.189 -1.005 1.00 96.19 82 ILE A O 1
ATOM 654 N N . ARG A 1 83 ? 8.802 -3.121 -2.458 1.00 96.88 83 ARG A N 1
ATOM 655 C CA . ARG A 1 83 ? 9.822 -3.414 -1.437 1.00 96.88 83 ARG A CA 1
ATOM 656 C C . ARG A 1 83 ? 9.794 -2.411 -0.280 1.00 96.88 83 ARG A C 1
ATOM 658 O O . ARG A 1 83 ? 9.885 -2.818 0.873 1.00 96.88 83 ARG A O 1
ATOM 665 N N . LYS A 1 84 ? 9.666 -1.113 -0.574 1.00 96.69 84 LYS A N 1
ATOM 666 C CA . LYS A 1 84 ? 9.551 -0.071 0.461 1.00 96.69 84 LYS A CA 1
ATOM 667 C C . LYS A 1 84 ? 8.237 -0.178 1.240 1.00 96.69 84 LYS A C 1
ATOM 669 O O . LYS A 1 84 ? 8.260 -0.077 2.461 1.00 96.69 84 LYS A O 1
ATOM 674 N N . GLY A 1 85 ? 7.123 -0.423 0.551 1.00 96.31 85 GLY A N 1
ATOM 675 C CA . GLY A 1 85 ? 5.806 -0.619 1.156 1.00 96.31 85 GLY A CA 1
ATOM 676 C C . GLY A 1 85 ? 5.815 -1.764 2.165 1.00 96.31 85 GLY A C 1
ATOM 677 O O . GLY A 1 85 ? 5.453 -1.550 3.319 1.00 96.31 85 GLY A O 1
ATOM 678 N N . LYS A 1 86 ? 6.330 -2.934 1.768 1.00 96.38 86 LYS A N 1
ATOM 679 C CA . LYS A 1 86 ? 6.487 -4.110 2.640 1.00 96.38 86 LYS A CA 1
ATOM 680 C C . LYS A 1 86 ? 7.428 -3.868 3.820 1.00 96.38 86 LYS A C 1
ATOM 682 O O . LYS A 1 86 ? 7.139 -4.309 4.927 1.00 96.38 86 LYS A O 1
ATOM 687 N N . ALA A 1 87 ? 8.540 -3.161 3.604 1.00 96.12 87 ALA A N 1
ATOM 688 C CA . ALA A 1 87 ? 9.477 -2.836 4.682 1.00 96.12 87 ALA A CA 1
ATOM 689 C C . ALA A 1 87 ? 8.812 -1.993 5.785 1.00 96.12 87 ALA A C 1
ATOM 691 O O . ALA A 1 87 ? 9.074 -2.196 6.975 1.00 96.12 87 ALA A O 1
ATOM 692 N N . GLU A 1 88 ? 7.912 -1.086 5.396 1.00 96.31 88 GLU A N 1
ATOM 693 C CA . GLU A 1 88 ? 7.121 -0.307 6.343 1.00 96.31 88 GLU A CA 1
ATOM 694 C C . GLU A 1 88 ? 5.982 -1.113 6.964 1.00 96.31 88 GLU A C 1
ATOM 696 O O . GLU A 1 88 ? 5.777 -1.051 8.177 1.00 96.31 88 GLU A O 1
ATOM 701 N N . LEU A 1 89 ? 5.239 -1.864 6.160 1.00 97.88 89 LEU A N 1
ATOM 702 C CA . LEU A 1 89 ? 4.108 -2.672 6.592 1.00 97.88 89 LEU A CA 1
ATOM 703 C C . LEU A 1 89 ? 3.977 -3.887 5.675 1.00 97.88 89 LEU A C 1
ATOM 705 O O . LEU A 1 89 ? 3.694 -3.738 4.488 1.00 97.88 89 LEU A O 1
ATOM 709 N N . ASN A 1 90 ? 4.114 -5.075 6.252 1.00 97.50 90 ASN A N 1
ATOM 710 C CA . ASN A 1 90 ? 3.852 -6.348 5.603 1.00 97.50 90 ASN A CA 1
ATOM 711 C C . ASN A 1 90 ? 2.720 -7.066 6.344 1.00 97.50 90 ASN A C 1
ATOM 713 O O . ASN A 1 90 ? 2.878 -7.497 7.487 1.00 97.50 90 ASN A O 1
ATOM 717 N N . LEU A 1 91 ? 1.571 -7.166 5.683 1.00 97.25 91 LEU A N 1
ATOM 718 C CA . LEU A 1 91 ? 0.366 -7.810 6.183 1.00 97.25 91 LEU A CA 1
ATOM 719 C C . LEU A 1 91 ? 0.569 -9.307 6.391 1.00 97.25 91 LEU A C 1
ATOM 721 O O . LEU A 1 91 ? -0.073 -9.852 7.275 1.00 97.25 91 LEU A O 1
ATOM 725 N N . ASP A 1 92 ? 1.463 -9.954 5.638 1.00 96.75 92 ASP A N 1
ATOM 726 C CA . ASP A 1 92 ? 1.715 -11.396 5.738 1.00 96.75 92 ASP A CA 1
ATOM 727 C C . ASP A 1 92 ? 2.695 -11.768 6.856 1.00 96.75 92 ASP A C 1
ATOM 729 O O . ASP A 1 92 ? 2.780 -12.932 7.234 1.00 96.75 92 ASP A O 1
ATOM 733 N N . GLU A 1 93 ? 3.417 -10.800 7.414 1.00 96.12 93 GLU A N 1
ATOM 734 C CA . GLU A 1 93 ? 4.419 -11.014 8.471 1.00 96.12 93 GLU A CA 1
ATOM 735 C C . GLU A 1 93 ? 3.998 -10.366 9.796 1.00 96.12 93 GLU A C 1
ATOM 737 O O . GLU A 1 93 ? 4.803 -10.193 10.713 1.00 96.12 93 GLU A O 1
ATOM 742 N N . PHE A 1 94 ? 2.727 -9.981 9.911 1.00 96.44 94 PHE A N 1
ATOM 743 C CA . PHE A 1 94 ? 2.222 -9.164 11.010 1.00 96.44 94 PHE A CA 1
ATOM 744 C C . PHE A 1 94 ? 2.373 -9.842 12.381 1.00 96.44 94 PHE A C 1
ATOM 746 O O . PHE A 1 94 ? 2.674 -9.186 13.383 1.00 96.44 94 PHE A O 1
ATOM 753 N N . ALA A 1 95 ? 2.250 -11.172 12.433 1.00 95.25 95 ALA A N 1
ATOM 754 C CA . ALA A 1 95 ? 2.507 -11.954 13.640 1.00 95.25 95 ALA A CA 1
ATOM 755 C C . ALA A 1 95 ? 3.984 -11.921 14.078 1.00 95.25 95 ALA A C 1
ATOM 757 O O . ALA A 1 95 ? 4.267 -12.109 15.256 1.00 95.25 95 ALA A O 1
ATOM 758 N N . GLY A 1 96 ? 4.928 -11.619 13.186 1.00 95.50 96 GLY A N 1
ATOM 759 C CA . GLY A 1 96 ? 6.339 -11.432 13.540 1.00 95.50 96 GLY A CA 1
ATOM 760 C C . GLY A 1 96 ? 6.647 -10.077 14.187 1.00 95.50 96 GLY A C 1
ATOM 761 O O . GLY A 1 96 ? 7.750 -9.865 14.688 1.00 95.50 96 GLY 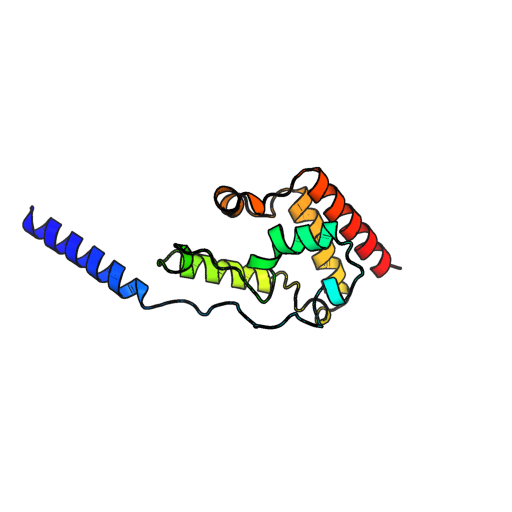A O 1
ATOM 762 N N . TYR A 1 97 ? 5.706 -9.128 14.180 1.00 96.44 97 TYR A N 1
ATOM 763 C CA . TYR A 1 97 ? 5.911 -7.813 14.788 1.00 96.44 97 TYR A CA 1
ATOM 764 C C . TYR A 1 97 ? 5.789 -7.881 16.312 1.00 96.44 97 TYR A C 1
ATOM 766 O O . TYR A 1 97 ? 4.953 -8.608 16.839 1.00 96.44 97 TYR A O 1
ATOM 774 N N . SER A 1 98 ? 6.583 -7.075 17.025 1.00 95.81 98 SER A N 1
ATOM 775 C CA . SER A 1 98 ? 6.372 -6.852 18.460 1.00 95.81 98 SER A CA 1
ATOM 776 C C . SER A 1 98 ? 5.038 -6.148 18.708 1.00 95.81 98 SER A C 1
ATOM 778 O O . SER A 1 98 ? 4.578 -5.390 17.853 1.00 95.81 98 SER A O 1
ATOM 780 N N . ASP A 1 99 ? 4.443 -6.314 19.888 1.00 94.31 99 ASP A N 1
ATOM 781 C CA . ASP A 1 99 ? 3.128 -5.730 20.198 1.00 94.31 99 ASP A CA 1
ATOM 782 C C . ASP A 1 99 ? 3.106 -4.208 20.028 1.00 94.31 99 ASP A C 1
ATOM 784 O O . ASP A 1 99 ? 2.231 -3.653 19.360 1.00 94.31 99 ASP A O 1
ATOM 788 N N . ARG A 1 100 ? 4.163 -3.526 20.491 1.00 95.38 100 ARG A N 1
ATOM 789 C CA . ARG A 1 100 ? 4.347 -2.086 20.257 1.00 95.38 100 ARG A CA 1
ATOM 790 C C . ARG A 1 100 ? 4.359 -1.742 18.764 1.00 95.38 100 ARG A C 1
ATOM 792 O O . ARG A 1 100 ? 3.780 -0.731 18.360 1.00 95.38 100 ARG A O 1
ATOM 799 N N . ARG A 1 101 ? 5.031 -2.552 17.935 1.00 96.19 101 ARG A N 1
ATOM 800 C CA . ARG A 1 101 ? 5.077 -2.343 16.481 1.00 96.19 101 ARG A CA 1
ATOM 801 C C . ARG A 1 101 ? 3.713 -2.611 15.848 1.00 96.19 101 ARG A C 1
ATOM 803 O O . ARG A 1 101 ? 3.318 -1.819 14.998 1.00 96.19 101 ARG A O 1
ATOM 810 N N . ARG A 1 102 ? 2.978 -3.643 16.277 1.00 96.69 102 ARG A N 1
ATOM 811 C CA . ARG A 1 102 ? 1.611 -3.931 15.804 1.00 96.69 102 ARG A CA 1
ATOM 812 C C . ARG A 1 102 ? 0.693 -2.733 16.045 1.00 96.69 102 ARG A C 1
ATOM 814 O O . ARG A 1 102 ? 0.159 -2.190 15.083 1.00 96.69 102 ARG A O 1
ATOM 821 N N . VAL A 1 103 ? 0.621 -2.231 17.281 1.00 96.88 103 VAL A N 1
ATOM 822 C CA . VAL A 1 103 ? -0.192 -1.048 17.628 1.00 96.88 103 VAL A CA 1
ATOM 823 C C . VAL A 1 103 ? 0.223 0.179 16.811 1.00 96.88 103 VAL A C 1
ATOM 825 O O . VAL A 1 103 ? -0.621 0.864 16.232 1.00 96.88 103 VAL A O 1
ATOM 828 N N . SER A 1 104 ? 1.529 0.448 16.705 1.00 97.62 104 SER A N 1
ATOM 829 C CA . SER A 1 104 ? 2.041 1.576 15.916 1.00 97.62 104 SER A CA 1
ATOM 830 C C . SER A 1 104 ? 1.660 1.479 14.434 1.00 97.62 104 SER A C 1
ATOM 832 O O . SER A 1 104 ? 1.288 2.489 13.833 1.00 97.62 104 SER A O 1
ATOM 834 N N . LYS A 1 105 ? 1.715 0.281 13.841 1.00 97.81 105 LYS A N 1
ATOM 835 C CA . LYS A 1 105 ? 1.389 0.077 12.428 1.00 97.81 105 LYS A CA 1
ATOM 836 C C . LYS A 1 105 ? -0.115 0.132 12.160 1.00 97.81 105 LYS A C 1
ATOM 838 O O . LYS A 1 105 ? -0.485 0.770 11.180 1.00 97.81 105 LYS A O 1
ATOM 843 N N . LEU A 1 106 ? -0.971 -0.389 13.044 1.00 98.06 106 LEU A N 1
ATOM 844 C CA . LEU A 1 106 ? -2.429 -0.217 12.927 1.00 98.06 106 LEU A CA 1
ATOM 845 C C . LEU A 1 106 ? -2.834 1.265 13.016 1.00 98.06 106 LEU A C 1
ATOM 847 O O . LEU A 1 106 ? -3.604 1.745 12.185 1.00 98.06 106 LEU A O 1
ATOM 851 N N . ARG A 1 107 ? -2.253 2.029 13.957 1.00 98.19 107 ARG A N 1
ATOM 852 C CA . ARG A 1 107 ? -2.471 3.488 14.045 1.00 98.19 107 ARG A CA 1
ATOM 853 C C . ARG A 1 107 ? -2.008 4.210 12.779 1.00 98.19 107 ARG A C 1
ATOM 855 O O . ARG A 1 107 ? -2.708 5.083 12.278 1.00 98.19 107 ARG A O 1
ATOM 862 N N . SER A 1 108 ? -0.851 3.821 12.240 1.00 98.19 108 SER A N 1
ATOM 863 C CA . SER A 1 108 ? -0.350 4.368 10.976 1.00 98.19 108 SER A CA 1
ATOM 864 C C . SER A 1 108 ? -1.301 4.066 9.814 1.00 98.19 108 SER A C 1
ATOM 866 O O . SER A 1 108 ? -1.649 4.980 9.075 1.00 98.19 108 SER A O 1
ATOM 868 N N . MET A 1 109 ? -1.792 2.826 9.687 1.00 98.19 109 MET A N 1
ATOM 869 C CA . MET A 1 109 ? -2.783 2.453 8.667 1.00 98.19 109 MET A CA 1
ATOM 870 C C . MET A 1 109 ? -4.024 3.343 8.742 1.00 98.19 109 MET A C 1
ATOM 872 O O . MET A 1 109 ? -4.433 3.902 7.726 1.00 98.19 109 MET A O 1
ATOM 876 N N . LYS A 1 110 ? -4.580 3.524 9.947 1.00 98.50 110 LYS A N 1
ATOM 877 C CA . LYS A 1 110 ? -5.742 4.391 10.176 1.00 98.50 110 LYS A CA 1
ATOM 878 C C . LYS A 1 110 ? -5.468 5.817 9.698 1.00 98.50 110 LYS A C 1
ATOM 880 O O . LYS A 1 110 ? -6.219 6.329 8.870 1.00 98.50 110 LYS A O 1
ATOM 885 N N . ASN A 1 111 ? -4.380 6.429 10.166 1.00 98.31 111 ASN A N 1
ATOM 886 C CA . ASN A 1 111 ? -4.050 7.816 9.830 1.00 98.31 111 ASN A CA 1
ATOM 887 C C . ASN A 1 111 ? -3.830 7.991 8.322 1.00 98.31 111 ASN A C 1
ATOM 889 O O . ASN A 1 111 ? -4.420 8.871 7.712 1.00 98.31 111 ASN A O 1
ATOM 893 N N . GLN A 1 112 ? -3.072 7.094 7.686 1.00 98.19 112 GLN A N 1
ATOM 894 C CA . GLN A 1 112 ? -2.795 7.153 6.246 1.00 98.19 112 GLN A CA 1
ATOM 895 C C . GLN A 1 112 ? -4.070 7.055 5.390 1.00 98.19 112 GLN A C 1
ATOM 897 O O . GLN A 1 112 ? -4.167 7.705 4.348 1.00 98.19 112 GLN A O 1
ATOM 902 N N . VAL A 1 113 ? -5.057 6.261 5.820 1.00 98.00 113 VAL A N 1
ATOM 903 C CA . VAL A 1 113 ? -6.359 6.134 5.142 1.00 98.00 113 VAL A CA 1
ATOM 904 C C . VAL A 1 113 ? -7.234 7.372 5.364 1.00 98.00 113 VAL A C 1
ATOM 906 O O . VAL A 1 113 ? -7.864 7.863 4.416 1.00 98.00 113 VAL A O 1
ATOM 909 N N . MET A 1 114 ? -7.269 7.885 6.598 1.00 97.81 114 MET A N 1
ATOM 910 C CA . MET A 1 114 ? -8.029 9.084 6.969 1.00 97.81 114 MET A CA 1
ATOM 911 C C . MET A 1 114 ? -7.505 10.332 6.257 1.00 97.81 114 MET A C 1
ATOM 913 O O . MET A 1 114 ? -8.292 11.062 5.656 1.00 97.81 114 MET A O 1
ATOM 917 N N . ASP A 1 115 ? -6.185 10.504 6.226 1.00 97.44 115 ASP A N 1
ATOM 918 C CA . ASP A 1 115 ? -5.504 11.625 5.572 1.00 97.44 115 ASP A CA 1
ATOM 919 C C . ASP A 1 115 ? -5.527 11.508 4.038 1.00 97.44 115 ASP A C 1
ATOM 921 O O . ASP A 1 115 ? -5.087 12.405 3.321 1.00 97.44 115 ASP A O 1
ATOM 925 N N . GLY A 1 116 ? -6.034 10.391 3.503 1.00 95.94 116 GLY A N 1
ATOM 926 C CA . GLY A 1 116 ? -6.116 10.144 2.065 1.00 95.94 116 GLY A CA 1
ATOM 927 C C . GLY A 1 116 ? -4.759 9.940 1.393 1.00 95.94 116 GLY A C 1
ATOM 928 O O . GLY A 1 116 ? -4.681 10.002 0.168 1.00 95.94 116 GLY A O 1
ATOM 929 N N . VAL A 1 117 ? -3.708 9.682 2.173 1.00 96.69 117 VAL A N 1
ATOM 930 C CA . VAL A 1 117 ? -2.374 9.352 1.659 1.00 96.69 117 VAL A CA 1
ATOM 931 C C . VAL A 1 117 ? -2.370 7.950 1.050 1.00 96.69 117 VAL A C 1
ATOM 933 O O . VAL A 1 117 ? -1.729 7.723 0.024 1.00 96.69 117 VAL A O 1
ATOM 936 N N . MET A 1 118 ? -3.120 7.023 1.656 1.00 97.00 118 MET A N 1
ATOM 937 C CA . MET A 1 118 ? -3.291 5.661 1.164 1.00 97.00 118 MET A CA 1
ATOM 938 C C . MET A 1 118 ? -4.746 5.362 0.766 1.00 97.00 118 MET A C 1
ATOM 940 O O . MET A 1 118 ? -5.677 5.723 1.493 1.00 97.00 118 MET A O 1
ATOM 944 N N . PRO A 1 119 ? -4.958 4.629 -0.343 1.00 97.19 119 PRO A N 1
ATOM 945 C CA . PRO A 1 119 ? -3.955 4.240 -1.342 1.00 97.19 119 PRO A CA 1
ATOM 946 C C . PRO A 1 119 ? -3.428 5.444 -2.138 1.00 97.19 119 PRO A C 1
ATOM 948 O O . PRO A 1 119 ? -4.147 6.424 -2.327 1.00 97.19 119 PRO A O 1
ATOM 951 N N . LEU A 1 120 ? -2.187 5.362 -2.630 1.00 95.38 120 LEU A N 1
ATOM 952 C CA . LEU A 1 120 ? -1.546 6.460 -3.363 1.00 95.38 120 LEU A CA 1
ATOM 953 C C . LEU A 1 120 ? -2.419 6.938 -4.537 1.00 95.38 120 LEU A C 1
ATOM 955 O O . LEU A 1 120 ? -2.870 6.134 -5.359 1.00 95.38 120 LEU A O 1
ATOM 959 N N . THR A 1 121 ? -2.590 8.254 -4.685 1.00 93.88 121 THR A N 1
ATOM 960 C CA . THR A 1 121 ? -3.361 8.837 -5.799 1.00 93.88 121 THR A CA 1
ATOM 961 C C . THR A 1 121 ? -2.827 8.382 -7.156 1.00 93.88 121 THR A C 1
ATOM 963 O O . THR A 1 121 ? -3.594 7.984 -8.024 1.00 93.88 121 THR A O 1
ATOM 966 N N . SER A 1 122 ? -1.503 8.353 -7.333 1.00 92.19 122 SER A N 1
ATOM 967 C CA . SER A 1 122 ? -0.868 7.884 -8.573 1.00 92.19 122 SER A CA 1
ATOM 968 C C . SER A 1 122 ? -1.213 6.433 -8.918 1.00 92.19 122 SER A C 1
ATOM 970 O O . SER A 1 122 ? -1.337 6.097 -10.093 1.00 92.19 122 SER A O 1
ATOM 972 N N . TYR A 1 123 ? -1.402 5.583 -7.907 1.00 92.00 123 TYR A N 1
ATOM 973 C CA . TYR A 1 123 ? -1.803 4.193 -8.086 1.00 92.00 123 TYR A CA 1
ATOM 974 C C . TYR A 1 123 ? -3.282 4.097 -8.482 1.00 92.00 123 TYR A C 1
ATOM 976 O O . TYR A 1 123 ? -3.613 3.457 -9.479 1.00 92.00 123 TYR A O 1
ATOM 984 N N . THR A 1 124 ? -4.160 4.806 -7.769 1.00 95.00 124 THR A N 1
ATOM 985 C CA . THR A 1 124 ? -5.617 4.764 -7.999 1.00 95.00 124 THR A CA 1
ATOM 986 C C . THR A 1 124 ? -6.078 5.452 -9.289 1.00 95.00 124 THR A C 1
ATOM 988 O O . THR A 1 124 ? -7.195 5.208 -9.746 1.00 95.00 124 THR A O 1
ATOM 991 N N . LEU A 1 125 ? -5.225 6.265 -9.927 1.00 93.50 125 LEU A N 1
ATOM 992 C CA . LEU A 1 125 ? -5.476 6.789 -11.277 1.00 93.50 125 LEU A CA 1
ATOM 993 C C . LEU A 1 125 ? -5.597 5.672 -12.324 1.00 93.50 125 LEU A C 1
ATOM 995 O O . LEU A 1 125 ? -6.415 5.782 -13.239 1.00 93.50 125 LEU A O 1
ATOM 999 N N . ILE A 1 126 ? -4.795 4.613 -12.180 1.00 91.69 126 ILE A N 1
ATOM 1000 C CA . ILE A 1 126 ? -4.745 3.473 -13.106 1.00 91.69 126 ILE A CA 1
ATOM 1001 C C . ILE A 1 126 ? -5.514 2.274 -12.525 1.00 91.69 126 ILE A C 1
ATOM 1003 O O . ILE A 1 126 ? -6.201 1.579 -13.267 1.00 91.69 126 ILE A O 1
ATOM 1007 N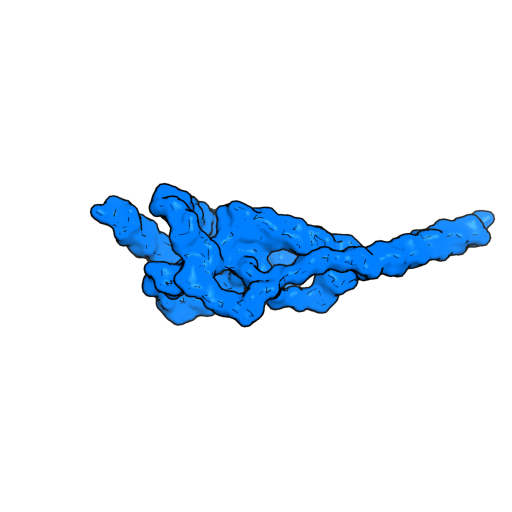 N . HIS A 1 127 ? -5.460 2.079 -11.204 1.00 92.75 127 HIS A N 1
ATOM 1008 C CA . HIS A 1 127 ? -6.141 1.008 -10.461 1.00 92.75 127 HIS A CA 1
ATOM 1009 C C . HIS A 1 127 ? -7.332 1.563 -9.688 1.00 92.75 127 HIS A C 1
ATOM 1011 O O . HIS A 1 127 ? -7.278 1.795 -8.477 1.00 92.75 127 HIS A O 1
ATOM 1017 N N . ARG A 1 128 ? -8.405 1.876 -10.415 1.00 94.50 128 ARG A N 1
ATOM 1018 C CA . ARG A 1 128 ? -9.595 2.514 -9.829 1.00 94.50 128 ARG A CA 1
ATOM 1019 C C . ARG A 1 128 ? -10.319 1.616 -8.829 1.00 94.50 128 ARG A C 1
ATOM 1021 O O . ARG A 1 128 ? -10.961 2.135 -7.924 1.00 94.50 128 ARG A O 1
ATOM 1028 N N . ASP A 1 129 ? -10.199 0.307 -8.991 1.00 93.44 129 ASP A N 1
ATOM 1029 C CA . ASP A 1 129 ? -10.706 -0.732 -8.095 1.00 93.44 129 ASP A CA 1
ATOM 1030 C C . ASP A 1 129 ? -10.073 -0.670 -6.698 1.00 93.44 129 ASP A C 1
ATOM 1032 O O . ASP A 1 129 ? -10.742 -0.943 -5.708 1.00 93.44 129 ASP A O 1
ATOM 1036 N N . ALA A 1 130 ? -8.822 -0.213 -6.595 1.00 95.88 130 ALA A N 1
ATOM 1037 C CA . ALA A 1 130 ? -8.160 -0.026 -5.311 1.00 95.88 130 ALA A CA 1
ATOM 1038 C C . ALA A 1 130 ? -8.636 1.228 -4.558 1.00 95.88 130 ALA A C 1
ATOM 1040 O O . ALA A 1 130 ? -8.277 1.415 -3.394 1.00 95.88 130 ALA A O 1
ATOM 1041 N N . ARG A 1 131 ? -9.408 2.125 -5.185 1.00 97.31 131 ARG A N 1
ATOM 1042 C CA . ARG A 1 131 ? -9.856 3.369 -4.551 1.00 97.31 131 ARG A CA 1
ATOM 1043 C C . ARG A 1 131 ? -10.910 3.081 -3.481 1.00 97.31 131 ARG A C 1
ATOM 1045 O O . ARG A 1 131 ? -11.992 2.596 -3.781 1.00 97.31 131 ARG A O 1
ATOM 1052 N N . LEU A 1 132 ? -10.633 3.510 -2.251 1.00 97.56 132 LEU A N 1
ATOM 1053 C CA . LEU A 1 132 ? -11.583 3.391 -1.146 1.00 97.56 132 LEU A CA 1
ATOM 1054 C C . LEU A 1 132 ? -12.748 4.384 -1.286 1.00 97.56 132 LEU A C 1
ATOM 1056 O O . LEU A 1 132 ? -12.535 5.602 -1.360 1.00 97.56 132 LEU A O 1
ATOM 1060 N N . SER A 1 133 ? -13.975 3.863 -1.258 1.00 97.25 133 SER A N 1
ATOM 1061 C CA . SER A 1 133 ? -15.199 4.644 -1.023 1.00 97.25 133 SER A CA 1
ATOM 1062 C C . SER A 1 133 ? -15.239 5.208 0.403 1.00 97.25 133 SER A C 1
ATOM 1064 O O . SER A 1 133 ? -14.450 4.818 1.268 1.00 97.25 133 SER A O 1
ATOM 1066 N N . LYS A 1 134 ? -16.157 6.144 0.671 1.00 97.19 134 LYS A N 1
ATOM 1067 C CA . LYS A 1 134 ? -16.313 6.717 2.019 1.00 97.19 134 LYS A CA 1
ATOM 1068 C C . LYS A 1 134 ? -16.719 5.636 3.021 1.00 97.19 134 LYS A C 1
ATOM 1070 O O . LYS A 1 134 ? -16.182 5.581 4.123 1.00 97.19 134 LYS A O 1
ATOM 1075 N N . GLU A 1 135 ? -17.599 4.747 2.587 1.00 97.81 135 GLU A N 1
ATOM 1076 C CA . GLU A 1 135 ? -18.140 3.635 3.354 1.00 97.81 135 GLU A CA 1
ATOM 1077 C C . GLU A 1 135 ? -17.033 2.624 3.679 1.00 97.81 135 GLU A C 1
ATOM 1079 O O . GLU A 1 135 ? -16.842 2.272 4.842 1.00 97.81 135 GLU A O 1
ATOM 1084 N N . GLN A 1 136 ? -16.224 2.233 2.686 1.00 98.19 136 GLN A N 1
ATOM 1085 C CA . GLN A 1 136 ? -15.074 1.346 2.907 1.00 98.19 136 GLN A CA 1
ATOM 1086 C C . GLN A 1 136 ? -14.038 1.970 3.851 1.00 98.19 136 GLN A C 1
ATOM 1088 O O . GLN A 1 136 ? -13.521 1.284 4.732 1.00 98.19 136 GLN A O 1
ATOM 1093 N N . LYS A 1 137 ? -13.747 3.274 3.716 1.00 98.12 137 LYS A N 1
ATOM 1094 C CA . LYS A 1 137 ? -12.849 3.972 4.652 1.00 98.12 137 LYS A CA 1
ATOM 1095 C C . LYS A 1 137 ? -13.365 3.887 6.083 1.00 98.12 137 LYS A C 1
ATOM 1097 O O . LYS A 1 137 ? -12.595 3.563 6.981 1.00 98.12 137 LYS A O 1
ATOM 1102 N N . GLN A 1 138 ? -14.653 4.150 6.293 1.00 98.12 138 GLN A N 1
ATOM 1103 C CA . GLN A 1 138 ? -15.257 4.103 7.622 1.00 98.12 138 GLN A CA 1
ATOM 1104 C C . GLN A 1 138 ? -15.226 2.690 8.215 1.00 98.12 138 GLN A C 1
ATOM 1106 O O . GLN A 1 138 ? -14.864 2.527 9.378 1.00 98.12 138 GLN A O 1
ATOM 1111 N N . GLN A 1 139 ? -15.544 1.671 7.415 1.00 98.38 139 GLN A N 1
ATOM 1112 C CA . GLN A 1 139 ? -15.483 0.269 7.834 1.00 98.38 139 GLN A CA 1
ATOM 1113 C C . GLN A 1 139 ? -14.066 -0.144 8.248 1.00 98.38 139 GLN A C 1
ATOM 1115 O O . GLN A 1 139 ? -13.882 -0.731 9.314 1.00 98.38 139 GLN A O 1
ATOM 1120 N N . LEU A 1 140 ? -13.062 0.203 7.438 1.00 98.50 140 LEU A N 1
ATOM 1121 C CA . LEU A 1 140 ? -11.664 -0.104 7.731 1.00 98.50 140 LEU A CA 1
ATOM 1122 C C . LEU A 1 140 ? -11.177 0.621 8.993 1.00 98.50 140 LEU A C 1
ATOM 1124 O O . LEU A 1 140 ? -10.559 -0.003 9.850 1.00 98.50 140 LEU A O 1
ATOM 1128 N N . VAL A 1 141 ? -11.468 1.919 9.130 1.00 98.44 141 VAL A N 1
ATOM 1129 C CA . VAL A 1 141 ? -11.067 2.714 10.304 1.00 98.44 141 VAL A CA 1
ATOM 1130 C C . VAL A 1 141 ? -11.731 2.195 11.577 1.00 98.44 141 VAL A C 1
ATOM 1132 O O . VAL A 1 141 ? -11.048 2.031 12.583 1.00 98.44 141 VAL A O 1
ATOM 1135 N N . SER A 1 142 ? -13.025 1.873 11.529 1.00 98.31 142 SER A N 1
ATOM 1136 C CA . SER A 1 142 ? -13.742 1.325 12.685 1.00 98.31 142 SER A CA 1
ATOM 1137 C C . SER A 1 142 ? -13.161 -0.016 13.133 1.00 98.31 142 SER A C 1
ATOM 1139 O O . SER A 1 142 ? -12.963 -0.231 14.327 1.00 98.31 142 SER A O 1
ATOM 1141 N N . TRP A 1 143 ? -12.832 -0.903 12.190 1.00 98.44 143 TRP A N 1
ATOM 1142 C CA . TRP A 1 143 ? -12.178 -2.167 12.520 1.00 98.44 143 TRP A CA 1
ATOM 1143 C C . TRP A 1 143 ? -10.764 -1.960 13.091 1.00 98.44 143 TRP A C 1
ATOM 1145 O O . TRP A 1 143 ? -10.394 -2.626 14.062 1.00 98.44 143 TRP A O 1
ATOM 1155 N N . LEU A 1 144 ? -9.990 -1.016 12.542 1.00 98.06 144 LEU A N 1
ATOM 1156 C CA . LEU A 1 144 ? -8.661 -0.675 13.059 1.00 98.06 144 LEU A CA 1
ATOM 1157 C C . LEU A 1 144 ? -8.729 -0.161 14.499 1.00 98.06 144 LEU A C 1
ATOM 1159 O O . LEU A 1 144 ? -7.933 -0.606 15.321 1.00 98.06 144 LEU A O 1
ATOM 1163 N N . ASP A 1 145 ? -9.676 0.725 14.811 1.00 97.69 145 ASP A N 1
ATOM 1164 C CA . ASP A 1 145 ? -9.864 1.259 16.165 1.00 97.69 145 ASP A CA 1
ATOM 1165 C C . ASP A 1 145 ? -10.202 0.155 17.168 1.00 97.69 145 ASP A C 1
ATOM 1167 O O . ASP A 1 145 ? -9.484 -0.011 18.152 1.00 97.69 145 ASP A O 1
ATOM 1171 N N . ASN A 1 146 ? -11.188 -0.692 16.856 1.00 97.19 146 ASN A N 1
ATOM 1172 C CA . ASN A 1 146 ? -11.553 -1.819 17.719 1.00 97.19 146 ASN A CA 1
ATOM 1173 C C . ASN A 1 146 ? -10.366 -2.768 17.966 1.00 97.19 146 ASN A C 1
ATOM 1175 O O . ASN A 1 146 ? -10.148 -3.239 19.083 1.00 97.19 146 ASN A O 1
ATOM 1179 N N . THR A 1 147 ? -9.572 -3.033 16.924 1.00 96.56 147 THR A N 1
ATOM 1180 C CA . THR A 1 147 ? -8.390 -3.899 17.028 1.00 96.56 147 THR A CA 1
ATOM 1181 C C . THR A 1 147 ? -7.309 -3.246 17.892 1.00 96.56 147 THR A C 1
ATOM 1183 O O . THR A 1 147 ? -6.729 -3.907 18.749 1.00 96.56 147 THR A O 1
ATOM 1186 N N . ILE A 1 148 ? -7.050 -1.946 17.724 1.00 96.06 148 ILE A N 1
ATOM 1187 C CA . ILE A 1 148 ? -6.083 -1.196 18.541 1.00 96.06 148 ILE A CA 1
ATOM 1188 C C . ILE A 1 148 ? -6.507 -1.183 20.011 1.00 96.06 148 ILE A C 1
ATOM 1190 O O . ILE A 1 148 ? -5.656 -1.376 20.879 1.00 96.06 148 ILE A O 1
ATOM 1194 N N . ASP A 1 149 ? -7.789 -0.966 20.291 1.00 94.44 149 ASP A N 1
ATOM 1195 C CA . ASP A 1 149 ? -8.312 -0.901 21.654 1.00 94.44 149 ASP A CA 1
ATOM 1196 C C . ASP A 1 149 ? -8.203 -2.248 22.368 1.00 94.44 149 ASP A C 1
ATOM 1198 O O . ASP A 1 149 ? -7.815 -2.280 23.533 1.00 94.44 149 ASP A O 1
ATOM 1202 N N . SER A 1 150 ? -8.426 -3.364 21.662 1.00 92.44 150 SER A N 1
ATOM 1203 C CA . SER A 1 150 ? -8.220 -4.711 22.221 1.00 92.44 150 SER A CA 1
ATOM 1204 C C . SER A 1 150 ? -6.764 -5.038 22.579 1.00 92.44 150 SER A C 1
ATOM 1206 O O . SER A 1 150 ? -6.522 -5.974 23.329 1.00 92.44 150 SER A O 1
ATOM 1208 N N . LEU A 1 151 ? -5.793 -4.286 22.046 1.00 87.56 151 LEU A N 1
ATOM 1209 C CA . LEU A 1 151 ? -4.361 -4.481 22.306 1.00 87.56 151 LEU A CA 1
ATOM 1210 C C . LEU A 1 151 ? -3.822 -3.590 23.431 1.00 87.56 151 LEU A C 1
ATOM 1212 O O . LEU A 1 151 ? -2.688 -3.784 23.862 1.00 87.56 151 LEU A O 1
ATOM 1216 N N . ASN A 1 152 ? -4.585 -2.575 23.848 1.00 80.62 152 ASN A N 1
ATOM 1217 C CA . ASN A 1 152 ? -4.203 -1.666 24.934 1.00 80.62 152 ASN A CA 1
ATOM 1218 C C . ASN A 1 152 ? -4.911 -1.996 26.261 1.00 80.62 152 ASN A C 1
ATOM 1220 O O . ASN A 1 152 ? -4.686 -1.287 27.242 1.00 80.62 152 ASN A O 1
ATOM 1224 N N . GLN A 1 153 ? -5.779 -3.010 26.265 1.00 62.19 153 GLN A N 1
ATOM 1225 C CA . GLN A 1 153 ? -6.411 -3.587 27.456 1.00 62.19 153 GLN A CA 1
ATOM 1226 C C . GLN A 1 153 ? -5.541 -4.717 28.003 1.00 62.19 153 GLN A C 1
ATOM 1228 O O . GLN A 1 153 ? -5.435 -4.803 29.245 1.00 62.19 153 GLN A O 1
#

Organism: NCBI:txid496057

pLDDT: mean 94.49, std 5.43, range [62.19, 98.5]

Secondary structure (DSSP, 8-state):
-HHHHHHHHHHHHHHHHHHTT-PPPP-B-SS--TTSHHHHS---HHHHHHHHHHTHHHHSSB----GGGGSTTHHHHHHHHHHHHHHH--GGGGGGS-HHHHHHHHHHHHHHHHTT-SS-HHHHTT-GGGPPPHHHHHHHHHHHHHHHHHH--

Sequence (153 aa):
MTRLKTMILGGLVGAFVMIQFIQPDRNDSGQVSKQSLTALYHVPDNVTQILQQSCANCHSNNTAYPWYTHVQPVGWWMARHIRKGKAELNLDEFAGYSDRRRVSKLRSMKNQVMDGVMPLTSYTLIHRDARLSKEQKQQLVSWLDNTIDSLNQ

Radius of gyration: 19.72 Å; chains: 1; bounding box: 41×36×68 Å